Protein AF-A0A0Q5HCM8-F1 (afdb_monomer)

Sequence (109 aa):
MRATPFFLIALFAALQALIAAYWVWGGGTRSFVDVLMAIHGRLPMWSSLAFSLQWHWLYVPGACIVWLLLAWARLADRNRAWRVSLGSLCVVLLMLYAMYPLHLIFAGH

Mean predicted aligned error: 8.04 Å

Radius of gyration: 16.34 Å; Cα contacts (8 Å, |Δi|>4): 78; chains: 1; bounding box: 46×20×45 Å

Structure (mmCIF, N/CA/C/O backbone):
data_AF-A0A0Q5HCM8-F1
#
_entry.id   AF-A0A0Q5HCM8-F1
#
loop_
_atom_site.group_PDB
_atom_site.id
_atom_site.type_symbol
_atom_site.label_atom_id
_atom_site.label_alt_id
_atom_site.label_comp_id
_atom_site.label_asym_id
_atom_site.label_entity_id
_atom_site.label_seq_id
_atom_site.pdbx_PDB_ins_code
_atom_site.Cartn_x
_atom_site.Cartn_y
_atom_site.Cartn_z
_atom_site.occupancy
_atom_site.B_iso_or_equiv
_atom_site.auth_seq_id
_atom_site.auth_comp_id
_atom_site.auth_asym_id
_atom_site.auth_atom_id
_atom_site.pdbx_PDB_model_num
ATOM 1 N N . MET A 1 1 ? -5.096 5.819 26.265 1.00 54.59 1 MET A N 1
ATOM 2 C CA . MET A 1 1 ? -4.206 5.310 25.187 1.00 54.59 1 MET A CA 1
ATOM 3 C C . MET A 1 1 ? -4.912 4.393 24.162 1.00 54.59 1 MET A C 1
ATOM 5 O O . MET A 1 1 ? -4.253 3.580 23.529 1.00 54.59 1 MET A O 1
ATOM 9 N N . ARG A 1 2 ? -6.243 4.491 23.956 1.00 58.56 2 ARG A N 1
ATOM 10 C CA . ARG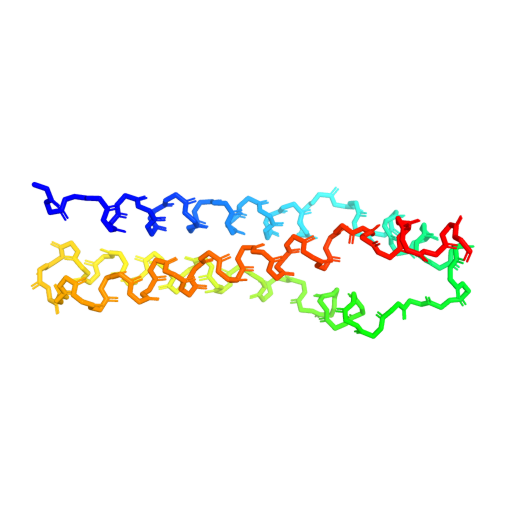 A 1 2 ? -6.984 3.631 22.999 1.00 58.56 2 ARG A CA 1
ATOM 11 C C . ARG A 1 2 ? -6.952 4.134 21.545 1.00 58.56 2 ARG A C 1
ATOM 13 O O . ARG A 1 2 ? -7.243 3.360 20.649 1.00 58.56 2 ARG A O 1
ATOM 20 N N . ALA A 1 3 ? -6.594 5.400 21.319 1.00 64.88 3 ALA A N 1
ATOM 21 C CA . ALA A 1 3 ? -6.669 6.052 20.008 1.00 64.88 3 ALA A CA 1
ATOM 22 C C . ALA A 1 3 ? -5.488 5.734 19.070 1.00 64.88 3 ALA A C 1
ATOM 24 O O . ALA A 1 3 ? -5.629 5.817 17.855 1.00 64.88 3 ALA A O 1
ATOM 25 N N . THR A 1 4 ? -4.339 5.336 19.618 1.00 76.75 4 THR A N 1
ATOM 26 C CA . THR A 1 4 ? -3.090 5.126 18.872 1.00 76.75 4 THR A CA 1
ATOM 27 C C . THR A 1 4 ? -3.194 4.126 17.708 1.00 76.75 4 THR A C 1
ATOM 29 O O . THR A 1 4 ? -2.792 4.489 16.607 1.00 76.75 4 THR A O 1
ATOM 32 N N . PRO A 1 5 ? -3.750 2.904 17.869 1.00 73.81 5 PRO A N 1
ATOM 33 C CA . PRO A 1 5 ? -3.842 1.953 16.756 1.00 73.81 5 PRO A CA 1
ATOM 34 C C . PRO A 1 5 ? -4.745 2.459 15.623 1.00 73.81 5 PRO A C 1
ATOM 36 O O . PRO A 1 5 ? -4.416 2.301 14.452 1.00 73.81 5 PRO A O 1
ATOM 39 N N . PHE A 1 6 ? -5.854 3.121 15.958 1.00 76.31 6 PHE A N 1
ATOM 40 C CA . PHE A 1 6 ? -6.795 3.653 14.971 1.00 76.31 6 PHE A CA 1
ATOM 41 C C . PHE A 1 6 ? -6.213 4.843 14.208 1.00 76.31 6 PHE A C 1
ATOM 43 O O . PHE A 1 6 ? -6.364 4.919 12.992 1.00 76.31 6 PHE A O 1
ATOM 50 N N . PHE A 1 7 ? -5.477 5.717 14.900 1.00 82.88 7 PHE A N 1
ATOM 51 C CA . PHE A 1 7 ? -4.726 6.794 14.260 1.00 82.88 7 PHE A CA 1
ATOM 52 C C . PHE A 1 7 ? -3.707 6.251 13.250 1.00 82.88 7 PHE A C 1
ATOM 54 O O . PHE A 1 7 ? -3.638 6.747 12.130 1.00 82.88 7 PHE A O 1
ATOM 61 N N . LEU A 1 8 ? -2.968 5.190 13.600 1.00 82.75 8 LEU A N 1
ATOM 62 C CA . LEU A 1 8 ? -2.018 4.572 12.672 1.00 82.75 8 LEU A CA 1
ATOM 63 C C . LEU A 1 8 ? -2.701 3.934 11.457 1.00 82.75 8 LEU A C 1
ATOM 65 O O . LEU A 1 8 ? -2.188 4.067 10.353 1.00 82.75 8 LEU A O 1
ATOM 69 N N . ILE A 1 9 ? -3.858 3.280 11.626 1.00 83.44 9 ILE A N 1
ATOM 70 C CA . ILE A 1 9 ? -4.620 2.747 10.479 1.00 83.44 9 ILE A CA 1
ATOM 71 C C . ILE A 1 9 ? -5.023 3.889 9.546 1.00 83.44 9 ILE A C 1
ATOM 73 O O . ILE A 1 9 ? -4.814 3.780 8.343 1.00 83.44 9 ILE A O 1
ATOM 77 N N . ALA A 1 10 ? -5.559 4.987 10.086 1.00 83.69 10 ALA A N 1
ATOM 78 C CA . ALA A 1 10 ? -5.957 6.142 9.284 1.00 83.69 10 ALA A CA 1
ATOM 79 C C . ALA A 1 10 ? -4.761 6.760 8.542 1.00 83.69 10 ALA A C 1
ATOM 81 O O . ALA A 1 10 ? -4.852 7.033 7.347 1.00 83.69 10 ALA A O 1
ATOM 82 N N . LEU A 1 11 ? -3.625 6.915 9.228 1.00 88.81 11 LEU A N 1
ATOM 83 C CA . LEU A 1 11 ? -2.389 7.428 8.641 1.00 88.81 11 LEU A CA 1
ATOM 84 C C . LEU A 1 11 ? -1.886 6.534 7.499 1.00 88.81 11 LEU A C 1
ATOM 86 O O . LEU A 1 11 ? -1.583 7.028 6.415 1.00 88.81 11 LEU A O 1
ATOM 90 N N . PHE A 1 12 ? -1.815 5.219 7.716 1.00 87.44 12 PHE A N 1
ATOM 91 C CA . PHE A 1 12 ? -1.330 4.290 6.696 1.00 87.44 12 PHE A CA 1
ATOM 92 C C . PHE A 1 12 ? -2.314 4.136 5.539 1.00 87.44 12 PHE A C 1
ATOM 94 O O . PHE A 1 12 ? -1.874 4.080 4.397 1.00 87.44 12 PHE A O 1
ATOM 101 N N . ALA A 1 13 ? -3.622 4.156 5.792 1.00 86.00 13 ALA A N 1
ATOM 102 C CA . ALA A 1 13 ? -4.629 4.170 4.735 1.00 86.00 13 ALA A CA 1
ATOM 103 C C . ALA A 1 13 ? -4.518 5.436 3.869 1.00 86.00 13 ALA A C 1
ATOM 105 O O . ALA A 1 13 ? -4.583 5.350 2.645 1.00 86.00 13 ALA A O 1
ATOM 106 N N . ALA A 1 14 ? -4.287 6.603 4.482 1.00 86.81 14 ALA A N 1
ATOM 107 C CA . ALA A 1 14 ? -4.063 7.848 3.751 1.00 86.81 14 ALA A CA 1
ATOM 108 C C . ALA A 1 14 ? -2.785 7.789 2.897 1.00 86.81 14 ALA A C 1
ATOM 110 O O . ALA A 1 14 ? -2.807 8.178 1.731 1.00 86.81 14 ALA A O 1
ATOM 111 N N . LEU A 1 15 ? -1.690 7.244 3.437 1.00 86.81 15 LEU A N 1
ATOM 112 C CA . LEU A 1 15 ? -0.450 7.030 2.683 1.00 86.81 15 LEU A CA 1
ATOM 113 C C . LEU A 1 15 ? -0.645 6.058 1.512 1.00 86.81 15 LEU A C 1
ATOM 115 O O . LEU A 1 15 ? -0.226 6.361 0.398 1.00 86.81 15 LEU A O 1
ATOM 119 N N . GLN A 1 16 ? -1.324 4.928 1.728 1.00 86.94 16 GLN A N 1
ATOM 120 C CA . GLN A 1 16 ? -1.669 3.978 0.664 1.00 86.94 16 GLN A CA 1
ATOM 121 C C . GLN A 1 16 ? -2.515 4.643 -0.426 1.00 86.94 16 GLN A C 1
ATOM 123 O O . GLN A 1 16 ? -2.258 4.432 -1.608 1.00 86.94 16 GLN A O 1
ATOM 128 N N . ALA A 1 17 ? -3.495 5.469 -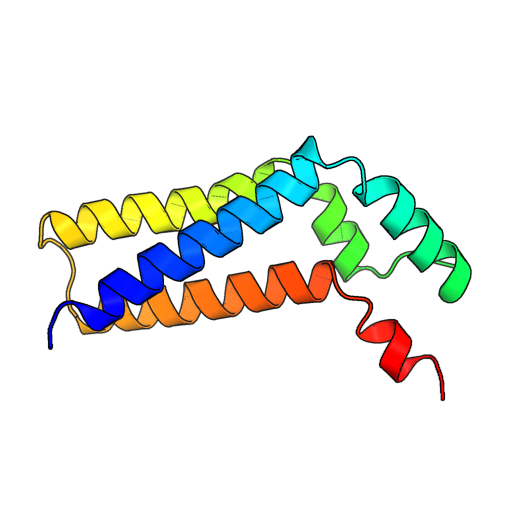0.044 1.00 85.50 17 ALA A N 1
ATOM 129 C CA . ALA A 1 17 ? -4.343 6.198 -0.982 1.00 85.50 17 ALA A CA 1
ATOM 130 C C . ALA A 1 17 ? -3.545 7.210 -1.806 1.00 85.50 17 ALA A C 1
ATOM 132 O O . ALA A 1 17 ? -3.727 7.268 -3.018 1.00 85.50 17 ALA A O 1
ATOM 133 N N . LEU A 1 18 ? -2.632 7.960 -1.182 1.00 85.38 18 LEU A N 1
ATOM 134 C CA . LEU A 1 18 ? -1.749 8.895 -1.884 1.00 85.38 18 LEU A CA 1
ATOM 135 C C . LEU A 1 18 ? -0.835 8.174 -2.878 1.00 85.38 18 LEU A C 1
ATOM 137 O O . LEU A 1 18 ? -0.715 8.603 -4.024 1.00 85.38 18 LEU A O 1
ATOM 141 N N . ILE A 1 19 ? -0.230 7.058 -2.465 1.00 81.81 19 ILE A N 1
ATOM 142 C CA . ILE A 1 19 ? 0.645 6.261 -3.330 1.00 81.81 19 ILE A CA 1
ATOM 143 C C . ILE A 1 19 ? -0.150 5.666 -4.500 1.00 81.81 19 ILE A C 1
ATOM 145 O O . ILE A 1 19 ? 0.259 5.794 -5.653 1.00 81.81 19 ILE A O 1
ATOM 149 N N . ALA A 1 20 ? -1.313 5.071 -4.229 1.00 81.69 20 ALA A N 1
ATOM 150 C CA . ALA A 1 20 ? -2.188 4.528 -5.266 1.00 81.69 20 ALA A CA 1
ATOM 151 C C . ALA A 1 20 ? -2.690 5.620 -6.226 1.00 81.69 20 ALA A C 1
ATOM 153 O O . ALA A 1 20 ? -2.689 5.425 -7.438 1.00 81.69 20 ALA A O 1
ATOM 154 N N . ALA A 1 21 ? -3.073 6.791 -5.716 1.00 81.19 21 ALA A N 1
ATOM 155 C CA . ALA A 1 21 ? -3.500 7.922 -6.535 1.00 81.19 21 ALA A CA 1
ATOM 156 C C . ALA A 1 21 ? -2.372 8.414 -7.453 1.00 81.19 21 ALA A C 1
ATOM 158 O O . ALA A 1 21 ? -2.599 8.646 -8.641 1.00 81.19 21 ALA A O 1
ATOM 159 N N . TYR A 1 22 ? -1.143 8.503 -6.935 1.00 77.94 22 TYR A N 1
ATOM 160 C CA . TYR A 1 22 ? 0.030 8.835 -7.740 1.00 77.94 22 TYR A CA 1
ATOM 161 C C . TYR A 1 22 ? 0.252 7.820 -8.874 1.00 77.94 22 TYR A C 1
ATOM 163 O O . TYR A 1 22 ? 0.543 8.206 -10.002 1.00 77.94 22 TYR A O 1
ATOM 171 N N . TRP A 1 23 ? 0.053 6.530 -8.605 1.00 72.69 23 TRP A N 1
ATOM 172 C CA . TRP A 1 23 ? 0.170 5.461 -9.601 1.00 72.69 23 TRP A CA 1
ATOM 173 C C . TRP A 1 23 ? -0.866 5.524 -10.718 1.00 72.69 23 TRP A C 1
ATOM 175 O O . TRP A 1 23 ? -0.542 5.279 -11.881 1.00 72.69 23 TRP A O 1
ATOM 185 N N . VAL A 1 24 ? -2.115 5.799 -10.349 1.00 76.12 24 VAL A N 1
ATOM 186 C CA . VAL A 1 24 ? -3.258 5.748 -11.266 1.00 76.12 24 VAL A CA 1
ATOM 187 C C . VAL A 1 24 ? -3.360 7.028 -12.090 1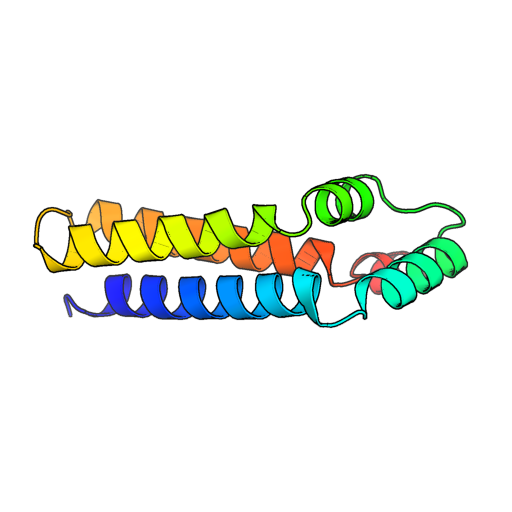.00 76.12 24 VAL A C 1
ATOM 189 O O . VAL A 1 24 ? -3.670 6.966 -13.277 1.00 76.12 24 VAL A O 1
ATOM 192 N N . TRP A 1 25 ? -3.083 8.184 -11.483 1.00 75.75 25 TRP A N 1
ATOM 193 C CA . TRP A 1 25 ? -3.326 9.490 -12.103 1.00 75.75 25 TRP A CA 1
ATOM 194 C C . TRP A 1 25 ? -2.065 10.308 -12.372 1.00 75.75 25 TRP A C 1
ATOM 196 O O . TRP A 1 25 ? -2.104 11.219 -13.193 1.00 75.75 25 TRP A O 1
ATOM 206 N N . GLY A 1 26 ? -0.941 10.005 -11.721 1.00 65.88 26 GLY A N 1
ATOM 207 C CA . GLY A 1 26 ? 0.265 10.832 -11.793 1.00 65.88 26 GLY A CA 1
ATOM 208 C C . GLY A 1 26 ? 1.038 10.741 -13.110 1.00 65.88 26 GLY A C 1
ATOM 209 O O . GLY A 1 26 ? 1.978 11.505 -13.299 1.00 65.88 26 GLY A O 1
ATOM 210 N N . GLY A 1 27 ? 0.708 9.805 -14.009 1.00 60.38 27 GLY A N 1
ATOM 211 C CA . GLY A 1 27 ? 1.391 9.620 -15.301 1.00 60.38 27 GLY A CA 1
ATOM 212 C C . GLY A 1 27 ? 2.865 9.175 -15.215 1.00 60.38 27 GLY A C 1
ATOM 213 O O . GLY A 1 27 ? 3.408 8.674 -16.200 1.00 60.38 27 GLY A O 1
ATOM 214 N N . GLY A 1 28 ? 3.498 9.281 -14.040 1.00 62.28 28 GLY A N 1
ATOM 215 C CA . GLY A 1 28 ? 4.901 8.944 -13.776 1.00 62.28 28 GLY A CA 1
ATOM 216 C C . GLY A 1 28 ? 5.234 7.459 -13.902 1.00 62.28 28 GLY A C 1
ATOM 217 O O . GLY A 1 28 ? 6.404 7.099 -13.961 1.00 62.28 28 GLY A O 1
ATOM 218 N N . THR A 1 29 ? 4.226 6.595 -14.010 1.00 67.06 29 THR A N 1
ATOM 219 C CA . THR A 1 29 ? 4.358 5.146 -14.198 1.00 67.06 29 THR A CA 1
ATOM 220 C C . THR A 1 29 ? 5.131 4.800 -15.471 1.00 67.06 29 THR A C 1
ATOM 222 O O . THR A 1 29 ? 5.974 3.910 -15.448 1.00 67.06 29 THR A O 1
ATOM 225 N N . ARG A 1 30 ? 4.898 5.531 -16.573 1.00 67.75 30 ARG A N 1
ATOM 226 C CA . ARG A 1 30 ? 5.625 5.316 -17.839 1.00 67.75 30 ARG A CA 1
ATOM 227 C C . ARG A 1 30 ? 7.088 5.733 -17.723 1.00 67.75 30 ARG A C 1
ATOM 229 O O . ARG A 1 30 ? 7.965 4.930 -18.008 1.00 67.75 30 ARG A O 1
ATOM 236 N N . SER A 1 31 ? 7.345 6.926 -17.186 1.00 69.38 31 SER A N 1
ATOM 237 C CA . SER A 1 31 ? 8.709 7.410 -16.943 1.00 69.38 31 SER A CA 1
ATOM 238 C C . SER A 1 31 ? 9.495 6.492 -16.001 1.00 69.38 31 SER A C 1
ATOM 240 O O . SER A 1 31 ? 10.684 6.277 -16.201 1.00 69.38 31 SER A O 1
ATOM 242 N N . PHE A 1 32 ? 8.837 5.895 -15.004 1.00 72.94 32 PHE A N 1
ATOM 243 C CA . PHE A 1 32 ? 9.455 4.910 -14.114 1.00 72.94 32 PHE A CA 1
ATOM 244 C C . PHE A 1 32 ? 9.819 3.604 -14.818 1.00 72.94 32 PHE A C 1
ATOM 246 O O . PHE A 1 32 ? 10.893 3.050 -14.588 1.00 72.94 32 PHE A O 1
ATOM 253 N N . VAL A 1 33 ? 8.923 3.110 -15.670 1.00 75.62 33 VAL A N 1
ATOM 254 C CA . VAL A 1 33 ? 9.150 1.908 -16.475 1.00 75.62 33 VAL A CA 1
ATOM 255 C C . VAL A 1 33 ? 10.332 2.110 -17.425 1.00 75.62 33 VAL A C 1
ATOM 257 O O . VAL A 1 33 ? 11.189 1.230 -17.501 1.00 75.62 33 VAL A O 1
ATOM 260 N N . ASP A 1 34 ? 10.429 3.276 -18.066 1.00 76.00 34 ASP A N 1
ATOM 261 C CA . ASP A 1 34 ? 11.536 3.617 -18.967 1.00 76.00 34 ASP A CA 1
ATOM 262 C C . ASP A 1 34 ? 12.878 3.675 -18.222 1.00 76.00 34 ASP A C 1
ATOM 264 O O . ASP A 1 34 ? 13.864 3.102 -18.679 1.00 76.00 34 ASP A O 1
ATOM 268 N N . VAL A 1 35 ? 12.912 4.288 -17.032 1.00 76.25 35 VAL A N 1
ATOM 269 C CA . VAL A 1 35 ? 14.109 4.339 -16.171 1.00 76.25 35 VAL A CA 1
ATOM 270 C C . VAL A 1 35 ? 14.538 2.933 -15.732 1.00 76.25 35 VAL A C 1
ATOM 272 O O . VAL A 1 35 ? 15.714 2.583 -15.830 1.00 76.25 35 VAL A O 1
ATOM 275 N N . LEU A 1 36 ? 13.599 2.092 -15.290 1.00 75.19 36 LEU A N 1
ATOM 276 C CA . LEU A 1 36 ? 13.904 0.718 -14.876 1.00 75.19 36 LEU A CA 1
ATOM 277 C C . LEU A 1 36 ? 14.387 -0.146 -16.048 1.00 75.19 36 LEU A C 1
ATOM 279 O O . LEU A 1 36 ? 15.334 -0.917 -15.887 1.00 75.19 36 LEU A O 1
ATOM 283 N N . MET A 1 37 ? 13.776 -0.006 -17.227 1.00 77.94 37 MET A N 1
ATOM 284 C CA . MET A 1 37 ? 14.239 -0.686 -18.438 1.00 77.94 37 MET A CA 1
ATOM 285 C C . MET A 1 37 ? 15.620 -0.194 -18.879 1.00 77.94 37 MET A C 1
ATOM 287 O O . MET A 1 37 ? 16.445 -1.022 -19.256 1.00 77.94 37 MET A O 1
ATOM 291 N N . ALA A 1 38 ? 15.905 1.107 -18.772 1.00 79.00 38 ALA A N 1
ATOM 292 C CA . ALA A 1 38 ? 17.208 1.672 -19.117 1.00 79.00 38 ALA A CA 1
ATOM 293 C C . ALA A 1 38 ? 18.341 1.127 -18.235 1.00 79.00 38 ALA A C 1
ATOM 295 O O . ALA A 1 38 ? 19.441 0.905 -18.734 1.00 79.00 38 ALA A O 1
ATOM 296 N N . ILE A 1 39 ? 18.088 0.881 -16.943 1.00 76.31 39 ILE A N 1
ATOM 297 C CA . ILE A 1 39 ? 19.147 0.431 -16.024 1.00 76.31 39 ILE A CA 1
ATOM 298 C C . ILE A 1 39 ? 19.286 -1.092 -15.997 1.00 76.31 39 ILE A C 1
ATOM 300 O O . ILE A 1 39 ? 20.394 -1.610 -15.894 1.00 76.31 39 ILE A O 1
ATOM 304 N N . HIS A 1 40 ? 18.183 -1.837 -16.054 1.00 73.00 40 HIS A N 1
ATOM 305 C CA . HIS A 1 40 ? 18.222 -3.296 -15.893 1.00 73.00 40 HIS A CA 1
ATOM 306 C C . HIS A 1 40 ? 18.112 -4.062 -17.215 1.00 73.00 40 HIS A C 1
ATOM 308 O O . HIS A 1 40 ? 18.170 -5.292 -17.209 1.00 73.00 40 HIS A O 1
ATOM 314 N N . GLY A 1 41 ? 17.878 -3.374 -18.338 1.00 77.75 41 GLY A N 1
ATOM 315 C CA . GLY A 1 41 ? 17.574 -3.981 -19.641 1.00 77.75 41 GLY A CA 1
ATOM 316 C C . GLY A 1 41 ? 16.229 -4.722 -19.689 1.00 77.75 41 GLY A C 1
ATOM 317 O O . GLY A 1 41 ? 15.786 -5.150 -20.750 1.00 77.75 41 GLY A O 1
ATOM 318 N N . ARG A 1 42 ? 15.569 -4.886 -18.537 1.00 76.56 42 ARG A N 1
ATOM 319 C CA . ARG A 1 42 ? 14.268 -5.528 -18.356 1.00 76.56 42 ARG A CA 1
ATOM 320 C C . ARG A 1 42 ? 13.590 -4.979 -17.110 1.00 76.56 42 ARG A C 1
ATOM 322 O O . ARG A 1 42 ? 14.247 -4.639 -16.130 1.00 76.56 42 ARG A O 1
ATOM 329 N N . LEU A 1 43 ? 12.265 -4.959 -17.118 1.00 74.88 43 LEU A N 1
ATOM 330 C CA . LEU A 1 43 ? 11.487 -4.550 -15.957 1.00 74.88 43 LEU A CA 1
ATOM 331 C C . LEU A 1 43 ? 11.532 -5.652 -14.878 1.00 74.88 43 LEU A C 1
ATOM 333 O O . LEU A 1 43 ? 11.232 -6.808 -15.194 1.00 74.88 43 LEU A O 1
ATOM 337 N N . PRO A 1 44 ? 11.881 -5.345 -13.613 1.00 76.38 44 PRO A N 1
ATOM 338 C CA . PRO A 1 44 ? 11.782 -6.309 -12.521 1.00 76.38 44 PRO A CA 1
ATOM 339 C C . PRO A 1 44 ? 10.385 -6.920 -12.432 1.00 76.38 44 PRO A C 1
ATOM 341 O O . PRO A 1 44 ? 9.384 -6.211 -12.548 1.00 76.38 44 PRO A O 1
ATOM 344 N N . MET A 1 45 ? 10.314 -8.227 -12.168 1.00 78.44 45 MET A N 1
ATOM 345 C CA . MET A 1 45 ? 9.044 -8.960 -12.092 1.00 78.44 45 MET A CA 1
ATOM 346 C C . MET A 1 45 ? 8.079 -8.338 -11.071 1.00 78.44 45 MET A C 1
ATOM 348 O O . MET A 1 45 ? 6.892 -8.198 -11.351 1.00 78.44 45 MET A O 1
ATOM 352 N N . TRP A 1 46 ? 8.594 -7.901 -9.918 1.00 74.31 46 TRP A N 1
ATOM 353 C CA . TRP A 1 46 ? 7.790 -7.261 -8.875 1.00 74.31 46 TRP A CA 1
ATOM 354 C C . TRP A 1 46 ? 7.238 -5.899 -9.296 1.00 74.31 46 TRP A C 1
ATOM 356 O O . TRP A 1 46 ? 6.053 -5.645 -9.100 1.00 74.31 46 TRP A O 1
ATOM 366 N N . SER A 1 47 ? 8.053 -5.053 -9.929 1.00 73.94 47 SER A N 1
ATOM 367 C CA . SER A 1 47 ? 7.593 -3.770 -10.471 1.00 73.94 47 SER A CA 1
ATOM 368 C C . SER A 1 47 ? 6.576 -3.986 -11.592 1.00 73.94 47 SER A C 1
ATOM 370 O O . SER A 1 47 ? 5.549 -3.320 -11.615 1.00 73.94 47 SER A O 1
ATOM 372 N N . SER A 1 48 ? 6.799 -4.967 -12.473 1.00 78.25 48 SER A N 1
ATOM 373 C CA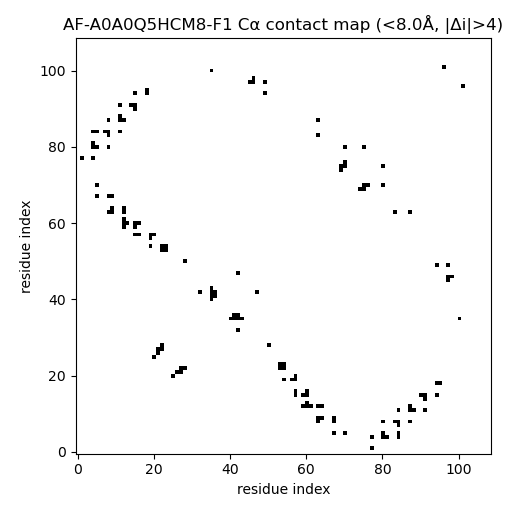 . SER A 1 48 ? 5.855 -5.342 -13.535 1.00 78.25 48 SER A CA 1
ATOM 374 C C . SER A 1 48 ? 4.492 -5.761 -12.979 1.00 78.25 48 SER A C 1
ATOM 376 O O . SER A 1 48 ? 3.463 -5.260 -13.435 1.00 78.25 48 SER A O 1
ATOM 378 N N . LEU A 1 49 ? 4.483 -6.630 -11.965 1.00 78.56 49 LEU A N 1
ATOM 379 C CA . LEU A 1 49 ? 3.259 -7.084 -11.307 1.00 78.56 49 LEU A CA 1
ATOM 380 C C . LEU A 1 49 ? 2.568 -5.943 -10.565 1.00 78.56 49 LEU A C 1
ATOM 382 O O . LEU A 1 49 ? 1.349 -5.824 -10.595 1.00 78.56 49 LEU A O 1
ATOM 386 N N . ALA A 1 50 ? 3.337 -5.063 -9.932 1.00 76.12 50 ALA A N 1
ATOM 387 C CA . ALA A 1 50 ? 2.768 -3.881 -9.325 1.00 76.12 50 ALA A CA 1
ATOM 388 C C . ALA A 1 50 ? 2.105 -3.001 -10.399 1.00 76.12 50 ALA A C 1
ATOM 390 O O . ALA A 1 50 ? 0.936 -2.649 -10.237 1.00 76.12 50 ALA A O 1
ATOM 391 N N . PHE A 1 51 ? 2.788 -2.697 -11.514 1.00 75.19 51 PHE A N 1
ATOM 392 C CA . PHE A 1 51 ? 2.277 -1.878 -12.632 1.00 75.19 51 PHE A CA 1
ATOM 393 C C . PHE A 1 51 ? 1.051 -2.469 -13.322 1.00 75.19 51 PHE A C 1
ATOM 395 O O . PHE A 1 51 ? 0.193 -1.702 -13.763 1.00 75.19 51 PHE A O 1
ATOM 402 N N . SER A 1 52 ? 0.909 -3.794 -13.368 1.00 80.44 52 SER A N 1
ATOM 403 C CA . SER A 1 52 ? -0.283 -4.431 -13.937 1.00 80.44 52 SER A CA 1
ATOM 404 C C . SER A 1 52 ? -1.538 -4.234 -13.080 1.00 80.44 52 SER A C 1
ATOM 406 O O . SER A 1 52 ? -2.643 -4.227 -13.620 1.00 80.44 52 SER A O 1
ATOM 408 N N . LEU A 1 53 ? -1.392 -4.002 -11.771 1.00 78.69 53 LEU A N 1
ATOM 409 C CA . LEU A 1 53 ? -2.526 -3.783 -10.870 1.00 78.69 53 LEU A CA 1
ATOM 410 C C . LEU A 1 53 ? -3.213 -2.427 -11.101 1.00 78.69 53 LEU A C 1
ATOM 412 O O . LEU A 1 53 ? -4.424 -2.329 -10.920 1.00 78.69 53 LEU A O 1
ATOM 416 N N . GLN A 1 54 ? -2.501 -1.387 -11.545 1.00 78.62 54 GLN A N 1
ATOM 417 C CA . GLN A 1 54 ? -3.067 -0.056 -11.831 1.00 78.62 54 GLN A CA 1
ATOM 418 C C . GLN A 1 54 ? -4.075 0.434 -10.763 1.00 78.62 54 GLN A C 1
ATOM 420 O O . GLN A 1 54 ? -3.721 0.606 -9.599 1.00 78.62 54 GLN A O 1
ATOM 425 N N . TRP A 1 55 ? -5.341 0.634 -11.143 1.00 80.06 55 TRP A N 1
ATOM 426 C CA . TRP A 1 55 ? -6.438 1.097 -10.289 1.00 80.06 55 TRP A CA 1
ATOM 427 C C . TRP A 1 55 ? -6.773 0.150 -9.130 1.00 80.06 55 TRP A C 1
ATOM 429 O O . TRP A 1 55 ? -7.309 0.600 -8.119 1.00 80.06 55 TRP A O 1
ATOM 439 N N . HIS A 1 56 ? -6.388 -1.127 -9.208 1.00 82.62 56 HIS A N 1
ATOM 440 C CA . HIS A 1 56 ? -6.601 -2.105 -8.137 1.00 82.62 56 HIS A CA 1
ATOM 441 C C . HIS A 1 56 ? -5.820 -1.755 -6.863 1.00 82.62 56 HIS A C 1
ATOM 443 O O . HIS A 1 56 ? -6.211 -2.174 -5.773 1.00 82.62 56 HIS A O 1
ATOM 449 N N . TRP A 1 57 ? -4.769 -0.931 -6.956 1.00 80.88 57 TRP A N 1
ATOM 450 C CA . TRP A 1 57 ? -4.070 -0.410 -5.779 1.00 80.88 57 TRP A CA 1
ATOM 451 C C . TRP A 1 57 ? -4.964 0.429 -4.863 1.00 80.88 57 TRP A C 1
ATOM 453 O O . TRP A 1 57 ? -4.668 0.529 -3.676 1.00 80.88 57 TRP A O 1
ATOM 463 N N . LEU A 1 58 ? -6.077 0.976 -5.369 1.00 83.00 58 LEU A N 1
ATOM 464 C CA . LEU A 1 58 ? -7.054 1.728 -4.575 1.00 83.00 58 LEU A CA 1
ATOM 465 C C . LEU A 1 58 ? -7.920 0.830 -3.677 1.00 83.00 58 LEU A C 1
ATOM 467 O O . LEU A 1 58 ? -8.481 1.311 -2.691 1.00 83.00 58 LEU A O 1
ATOM 471 N N . TYR A 1 59 ? -8.000 -0.476 -3.952 1.00 83.50 59 TYR A N 1
ATOM 472 C CA . TYR A 1 59 ? -8.752 -1.399 -3.098 1.00 83.50 59 TYR A CA 1
ATOM 473 C C . TYR A 1 59 ? -8.123 -1.569 -1.721 1.00 83.50 59 TYR A C 1
ATOM 475 O O . TYR A 1 59 ? -8.834 -1.775 -0.739 1.00 83.50 59 TYR A O 1
ATOM 483 N N . VAL A 1 60 ? -6.802 -1.448 -1.629 1.00 82.12 60 VAL A N 1
ATOM 484 C CA . VAL A 1 60 ? -6.076 -1.644 -0.375 1.00 82.12 60 VAL A CA 1
ATOM 485 C C . VAL A 1 60 ? -6.338 -0.529 0.653 1.00 82.12 60 VAL A C 1
ATOM 487 O O . VAL A 1 60 ? -6.766 -0.857 1.765 1.00 82.12 60 VAL A O 1
ATOM 490 N N . PRO A 1 61 ? -6.202 0.771 0.314 1.00 83.19 61 PRO A N 1
ATOM 491 C CA . PRO A 1 61 ? -6.638 1.842 1.206 1.00 83.19 61 PRO A CA 1
ATOM 492 C C . PRO A 1 61 ? -8.149 1.790 1.464 1.00 83.19 61 PRO A C 1
ATOM 494 O O . PRO A 1 61 ? -8.577 2.039 2.590 1.00 83.19 61 PRO A O 1
ATOM 497 N N . GLY A 1 62 ? -8.958 1.393 0.473 1.00 81.75 62 GLY A N 1
ATOM 498 C CA . GLY A 1 62 ? -10.401 1.196 0.643 1.00 81.75 62 GLY A CA 1
ATOM 499 C C . GLY A 1 62 ? -10.740 0.169 1.730 1.00 81.75 62 GLY A C 1
ATOM 500 O O . GLY A 1 62 ? -11.536 0.452 2.626 1.00 81.75 62 GLY A O 1
ATOM 501 N N . ALA A 1 63 ? -10.081 -0.992 1.719 1.00 84.00 63 ALA A N 1
ATOM 502 C CA . ALA A 1 63 ? -10.248 -2.022 2.743 1.00 84.00 63 ALA A CA 1
ATOM 503 C C . ALA A 1 63 ? -9.822 -1.532 4.140 1.00 84.00 63 ALA A C 1
ATOM 505 O O . ALA A 1 63 ? -10.500 -1.815 5.132 1.00 84.00 63 ALA A O 1
ATOM 506 N N . CYS A 1 64 ? -8.745 -0.744 4.226 1.00 83.25 64 CYS A N 1
ATOM 507 C CA . CYS A 1 64 ? -8.290 -0.156 5.488 1.00 83.25 64 CYS A CA 1
ATOM 508 C C . CYS A 1 64 ? -9.296 0.863 6.049 1.00 83.25 64 CYS A C 1
ATOM 510 O O . CYS A 1 64 ? -9.533 0.884 7.258 1.00 83.25 64 CYS A O 1
ATOM 512 N N . ILE A 1 65 ? -9.934 1.662 5.188 1.00 82.56 65 ILE A N 1
ATOM 513 C CA . ILE A 1 65 ? -10.990 2.610 5.578 1.00 82.56 65 ILE A CA 1
ATOM 514 C C . ILE A 1 65 ? -12.233 1.867 6.077 1.00 82.56 65 ILE A C 1
ATOM 516 O O . ILE A 1 65 ? -12.752 2.205 7.140 1.00 82.56 65 ILE A O 1
ATOM 520 N N . VAL A 1 66 ? -12.687 0.822 5.374 1.00 84.81 66 VAL A N 1
ATOM 521 C CA . VAL A 1 66 ? -13.817 -0.012 5.829 1.00 84.81 66 VAL A CA 1
ATOM 522 C C . VAL A 1 66 ? -13.528 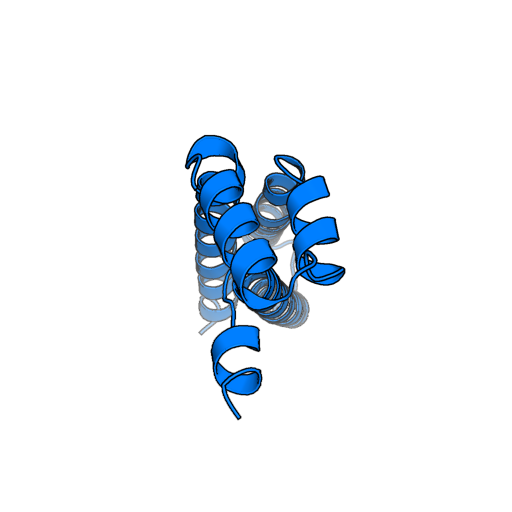-0.596 7.212 1.00 84.81 66 VAL A C 1
ATOM 524 O O . VAL A 1 66 ? -14.377 -0.546 8.103 1.00 84.81 66 VAL A O 1
ATOM 527 N N . TRP A 1 67 ? -12.306 -1.081 7.435 1.00 80.88 67 TRP A N 1
ATOM 528 C CA . TRP A 1 67 ? -11.908 -1.586 8.745 1.00 80.88 67 TRP A CA 1
ATOM 529 C C . TRP A 1 67 ? -11.873 -0.494 9.821 1.00 80.88 67 TRP A C 1
ATOM 531 O O . TRP A 1 67 ? -12.285 -0.738 10.956 1.00 80.88 67 TRP A O 1
ATOM 541 N N . LEU A 1 68 ? -11.424 0.718 9.479 1.00 79.75 68 LEU A N 1
ATOM 542 C CA . LEU A 1 68 ? -11.453 1.877 10.373 1.00 79.75 68 LEU A CA 1
ATOM 543 C C . LEU A 1 68 ? -12.889 2.216 10.806 1.00 79.75 68 LEU A C 1
ATOM 545 O O . LEU A 1 68 ? -13.124 2.481 11.985 1.00 79.75 68 LEU A O 1
ATOM 549 N N . LEU A 1 69 ? -13.854 2.153 9.884 1.00 80.75 69 LEU A N 1
ATOM 550 C CA . LEU A 1 69 ? -15.274 2.385 10.173 1.00 80.75 69 LEU A CA 1
ATOM 551 C C . LEU A 1 69 ? -15.850 1.307 11.104 1.00 80.75 69 LEU A C 1
ATOM 553 O O . LEU A 1 69 ? -16.528 1.634 12.080 1.00 80.75 69 LEU A O 1
ATOM 557 N N . LEU A 1 70 ? -15.524 0.032 10.868 1.00 80.50 70 LEU A N 1
ATOM 558 C CA . LEU A 1 70 ? -15.917 -1.077 11.752 1.00 80.50 70 LEU A CA 1
ATOM 559 C C . LEU A 1 70 ? -15.314 -0.930 13.156 1.00 80.50 70 LEU A C 1
ATOM 561 O O . LEU A 1 70 ? -15.970 -1.177 14.170 1.00 80.50 70 LEU A O 1
ATOM 565 N N . ALA A 1 71 ? -14.063 -0.486 13.223 1.00 73.69 71 ALA A N 1
ATOM 566 C CA . ALA A 1 71 ? -13.387 -0.174 14.468 1.00 73.69 71 ALA A CA 1
ATOM 567 C C . ALA A 1 71 ? -14.024 1.001 15.220 1.00 73.69 71 ALA A C 1
ATOM 569 O O . ALA A 1 71 ? -14.191 0.930 16.440 1.00 73.69 71 ALA A O 1
ATOM 570 N N . TRP A 1 72 ? -14.412 2.057 14.505 1.00 71.56 72 TRP A N 1
ATOM 571 C CA . TRP A 1 72 ? -15.099 3.219 15.068 1.00 71.56 72 TRP A CA 1
ATOM 572 C C . TRP A 1 72 ? -16.471 2.858 15.645 1.00 71.56 72 TRP A C 1
ATOM 574 O O . TRP A 1 72 ? -16.813 3.300 16.742 1.00 71.56 72 TRP A O 1
ATOM 584 N N . ALA A 1 73 ? -17.203 1.960 14.979 1.00 79.75 73 ALA A N 1
ATOM 585 C CA . ALA A 1 73 ? -18.445 1.366 15.481 1.00 79.75 73 ALA A CA 1
ATOM 586 C C . ALA A 1 73 ? -18.248 0.476 16.731 1.00 79.75 73 ALA A C 1
ATOM 588 O O . ALA A 1 73 ? -19.196 -0.143 17.207 1.00 79.75 73 ALA A O 1
ATOM 589 N N . ARG A 1 74 ? -17.023 0.414 17.282 1.00 69.00 74 ARG A N 1
ATOM 590 C CA . ARG A 1 74 ? -16.613 -0.393 18.444 1.00 69.00 74 ARG A CA 1
ATOM 591 C C . ARG A 1 74 ? -16.815 -1.898 18.258 1.00 69.00 74 ARG A C 1
ATOM 593 O O . ARG A 1 74 ? -16.815 -2.638 19.235 1.00 69.00 74 ARG A O 1
ATOM 600 N N . LEU A 1 75 ? -16.909 -2.359 17.011 1.00 64.88 75 LEU A N 1
ATOM 601 C CA . L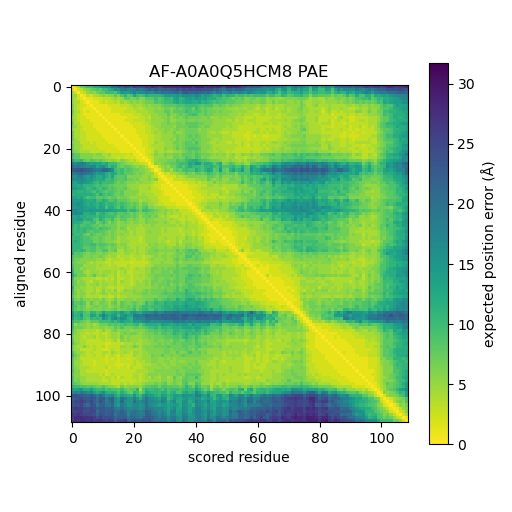EU A 1 75 ? -16.988 -3.781 16.668 1.00 64.88 75 LEU A CA 1
ATOM 602 C C . LEU A 1 75 ? -15.601 -4.452 16.630 1.00 64.88 75 LEU A C 1
ATOM 604 O O . LEU A 1 75 ? -15.506 -5.664 16.444 1.00 64.88 75 LEU A O 1
ATOM 608 N N . ALA A 1 76 ? -14.515 -3.685 16.801 1.00 62.28 76 ALA A N 1
ATOM 609 C CA . ALA A 1 76 ? -13.147 -4.187 16.712 1.00 62.28 76 ALA A CA 1
ATOM 610 C C . ALA A 1 76 ? -12.407 -4.191 18.058 1.00 62.28 76 ALA A C 1
ATOM 612 O O . ALA A 1 76 ? -12.374 -3.204 18.791 1.00 62.28 76 ALA A O 1
ATOM 613 N N . ASP A 1 77 ? -11.728 -5.307 18.324 1.00 76.12 77 ASP A N 1
ATOM 614 C CA . ASP A 1 77 ? -10.813 -5.487 19.451 1.00 76.12 77 ASP A CA 1
ATOM 615 C C . ASP A 1 77 ? -9.475 -4.747 19.212 1.00 76.12 77 ASP A C 1
ATOM 617 O O . ASP A 1 77 ? -8.961 -4.694 18.089 1.00 76.12 77 ASP A O 1
ATOM 621 N N . ARG A 1 78 ? -8.863 -4.222 20.281 1.00 72.69 78 ARG A N 1
ATOM 622 C CA . ARG A 1 78 ? -7.556 -3.543 20.284 1.00 72.69 78 ARG A CA 1
ATOM 623 C C . ARG A 1 78 ? -6.453 -4.402 19.661 1.00 72.69 78 ARG A C 1
ATOM 625 O O . ARG A 1 78 ? -5.635 -3.878 18.906 1.00 72.69 78 ARG A O 1
ATOM 632 N N . ASN A 1 79 ? -6.445 -5.708 19.933 1.00 78.88 79 ASN A N 1
ATOM 633 C CA . ASN A 1 79 ? -5.452 -6.623 19.357 1.00 78.88 79 ASN A CA 1
ATOM 634 C C . ASN A 1 79 ? -5.611 -6.766 17.836 1.00 78.88 79 ASN A C 1
ATOM 636 O O . ASN A 1 79 ? -4.621 -6.871 17.112 1.00 78.88 79 ASN A O 1
ATOM 640 N N . ARG A 1 80 ? -6.851 -6.722 17.332 1.00 80.38 80 ARG A N 1
ATOM 641 C CA . ARG A 1 80 ? -7.128 -6.746 15.888 1.00 80.38 80 ARG A CA 1
ATOM 642 C C . ARG A 1 80 ? -6.737 -5.429 15.230 1.00 80.38 80 ARG A C 1
ATOM 644 O O . ARG A 1 80 ? -6.133 -5.457 14.165 1.00 80.38 80 ARG A O 1
ATOM 651 N N . ALA A 1 81 ? -7.009 -4.298 15.883 1.00 77.50 81 ALA A N 1
ATOM 652 C CA . ALA A 1 81 ? -6.608 -2.986 15.385 1.00 77.50 81 ALA A CA 1
ATOM 653 C C . ALA A 1 81 ? -5.088 -2.907 15.182 1.00 77.50 81 ALA A C 1
ATOM 655 O O . ALA A 1 81 ? -4.640 -2.471 14.130 1.00 77.50 81 ALA A O 1
ATOM 656 N N . TRP A 1 82 ? -4.293 -3.425 16.123 1.00 80.12 82 TRP A N 1
ATOM 657 C CA . TRP A 1 82 ? -2.834 -3.414 15.992 1.00 80.12 82 TRP A CA 1
ATOM 658 C C . TRP A 1 82 ? -2.312 -4.279 14.845 1.00 80.12 82 TRP A C 1
ATOM 660 O O . TRP A 1 82 ? -1.435 -3.850 14.098 1.00 80.12 82 TRP A O 1
ATOM 670 N N . ARG A 1 83 ? -2.895 -5.467 14.646 1.00 84.06 83 ARG A N 1
ATOM 671 C CA . ARG A 1 83 ? -2.574 -6.330 13.497 1.00 84.06 83 ARG A CA 1
ATOM 672 C C . ARG A 1 83 ? -2.891 -5.647 12.170 1.00 84.06 83 ARG A C 1
ATOM 674 O O . ARG A 1 83 ? -2.106 -5.753 11.236 1.00 84.06 83 ARG A O 1
ATOM 681 N N . VAL A 1 84 ? -4.006 -4.921 12.102 1.00 83.31 84 VAL A N 1
ATOM 682 C CA . VAL A 1 84 ? -4.399 -4.178 10.899 1.00 83.31 84 VAL A CA 1
ATOM 683 C C . VAL A 1 84 ? -3.486 -2.977 10.669 1.00 83.31 84 VAL A C 1
ATOM 685 O O . VAL A 1 84 ? -3.078 -2.762 9.532 1.00 83.31 84 VAL A O 1
ATOM 688 N N . SER A 1 85 ? -3.087 -2.241 11.714 1.00 81.88 85 SER A N 1
ATOM 689 C CA . SER A 1 85 ? -2.075 -1.179 11.598 1.00 81.88 85 SER A CA 1
ATOM 690 C C . SER A 1 85 ? -0.757 -1.729 11.048 1.00 81.88 85 SER A C 1
ATOM 692 O O . SER A 1 85 ? -0.198 -1.156 10.117 1.00 81.88 85 SER A O 1
ATOM 694 N N . LEU A 1 86 ? -0.280 -2.853 11.595 1.00 86.06 86 LEU A N 1
ATOM 695 C CA . LEU A 1 86 ? 0.971 -3.485 11.177 1.00 86.06 86 LEU A CA 1
ATOM 696 C C . LEU A 1 86 ? 0.885 -3.985 9.728 1.00 86.06 86 LEU A C 1
ATOM 698 O O . LEU A 1 86 ? 1.773 -3.712 8.929 1.00 86.06 86 LEU A O 1
ATOM 702 N N . GLY A 1 87 ? -0.215 -4.652 9.370 1.00 84.94 87 GLY A N 1
ATOM 703 C CA . GLY A 1 87 ? -0.470 -5.086 7.997 1.00 84.94 87 GLY A CA 1
ATOM 704 C C . GLY A 1 87 ? -0.546 -3.910 7.024 1.00 84.94 87 GLY A C 1
ATOM 705 O O . GLY A 1 87 ? 0.053 -3.960 5.954 1.00 84.94 87 GLY A O 1
ATOM 706 N N . SER A 1 88 ? -1.198 -2.814 7.422 1.00 84.31 88 SER A N 1
ATOM 707 C CA . SER A 1 88 ? -1.280 -1.594 6.611 1.00 84.31 88 SER A CA 1
ATOM 708 C C . SER A 1 88 ? 0.099 -0.976 6.385 1.00 84.31 88 SER A C 1
ATOM 710 O O . SER A 1 88 ? 0.409 -0.583 5.262 1.00 84.31 88 SER A O 1
ATOM 712 N N . LEU A 1 89 ? 0.953 -0.949 7.413 1.00 84.94 89 LEU A N 1
ATOM 713 C CA . LEU A 1 89 ? 2.348 -0.527 7.289 1.00 84.94 89 LEU A CA 1
ATOM 714 C C . LEU A 1 89 ? 3.129 -1.429 6.323 1.00 84.94 89 LEU A C 1
ATOM 716 O O . LEU A 1 89 ? 3.815 -0.917 5.444 1.00 84.94 89 LEU A O 1
ATOM 720 N N . CYS A 1 90 ? 3.007 -2.755 6.438 1.00 87.12 90 CYS A N 1
ATOM 721 C CA . CYS A 1 90 ? 3.666 -3.691 5.521 1.00 87.12 90 CYS A CA 1
ATOM 722 C C . CYS A 1 90 ? 3.246 -3.455 4.066 1.00 87.12 90 CYS A C 1
ATOM 724 O O . CYS A 1 90 ? 4.092 -3.460 3.178 1.00 87.12 90 CYS A O 1
ATOM 726 N N . VAL A 1 91 ? 1.961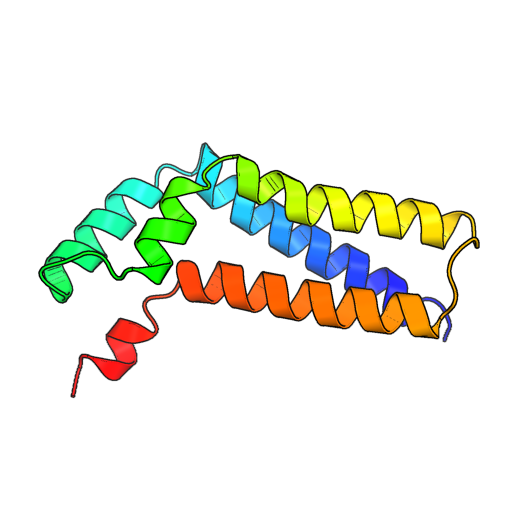 -3.193 3.822 1.00 85.44 91 VAL A N 1
ATOM 727 C CA . VAL A 1 91 ? 1.465 -2.838 2.489 1.00 85.44 91 VAL A CA 1
ATOM 728 C C . VAL A 1 91 ? 2.046 -1.505 2.018 1.00 85.44 91 VAL A C 1
ATOM 730 O O . VAL A 1 91 ? 2.480 -1.432 0.875 1.00 85.44 91 VAL A O 1
ATOM 733 N N . VAL A 1 92 ? 2.089 -0.464 2.863 1.00 84.56 92 VAL A N 1
ATOM 734 C CA . VAL A 1 92 ? 2.722 0.821 2.498 1.00 84.56 92 VAL A CA 1
ATOM 735 C C . VAL A 1 92 ? 4.164 0.584 2.061 1.00 84.56 92 VAL A C 1
ATOM 737 O O . VAL A 1 92 ? 4.568 1.061 1.005 1.00 84.56 92 VAL A O 1
ATOM 740 N N . LEU A 1 93 ? 4.925 -0.189 2.838 1.00 83.44 93 LEU A N 1
ATOM 741 C CA . LEU A 1 93 ? 6.307 -0.529 2.511 1.00 83.44 93 LEU A CA 1
ATOM 742 C C . LEU A 1 93 ? 6.410 -1.327 1.210 1.00 83.44 93 LEU A C 1
ATOM 744 O O . LEU A 1 93 ? 7.324 -1.081 0.435 1.00 83.44 93 LEU A O 1
ATOM 748 N N . LEU A 1 94 ? 5.473 -2.234 0.937 1.00 81.69 94 LEU A N 1
ATOM 749 C CA . LEU A 1 94 ? 5.430 -3.002 -0.307 1.00 81.69 94 LEU A CA 1
ATOM 750 C C . LEU A 1 94 ? 5.119 -2.110 -1.522 1.00 81.69 94 LEU A C 1
ATOM 752 O O . LEU A 1 94 ? 5.782 -2.222 -2.551 1.00 81.69 94 LEU A O 1
ATOM 756 N N . MET A 1 95 ? 4.156 -1.193 -1.394 1.00 78.94 95 MET A N 1
ATOM 757 C CA . MET A 1 95 ? 3.825 -0.205 -2.427 1.00 78.94 95 MET A CA 1
ATOM 758 C C . MET A 1 95 ? 5.011 0.726 -2.691 1.00 78.94 95 MET A C 1
ATOM 760 O O . MET A 1 95 ? 5.355 0.980 -3.843 1.00 78.94 95 MET A O 1
ATOM 764 N N . LEU A 1 96 ? 5.683 1.183 -1.631 1.00 78.25 96 LEU A N 1
ATOM 765 C CA . LEU A 1 96 ? 6.902 1.978 -1.740 1.00 78.25 96 LEU A CA 1
ATOM 766 C C . LEU A 1 96 ? 8.053 1.179 -2.344 1.00 78.25 96 LEU A C 1
ATOM 768 O O . LEU A 1 96 ? 8.768 1.721 -3.169 1.00 78.25 96 LEU A O 1
ATOM 772 N N . TYR A 1 97 ? 8.229 -0.092 -1.990 1.00 75.69 97 TYR A N 1
ATOM 773 C CA . TYR A 1 97 ? 9.258 -0.950 -2.577 1.00 75.69 97 TYR A CA 1
ATOM 774 C C .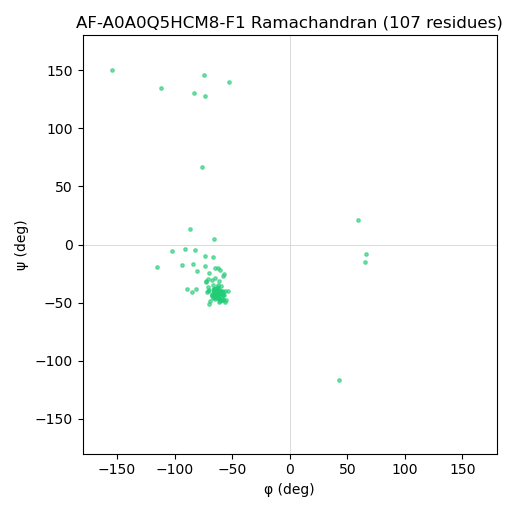 TYR A 1 97 ? 9.036 -1.153 -4.078 1.00 75.69 97 TYR A C 1
ATOM 776 O O . TYR A 1 97 ? 9.988 -1.124 -4.848 1.00 75.69 97 TYR A O 1
ATOM 784 N N . ALA A 1 98 ? 7.782 -1.288 -4.513 1.00 71.62 98 ALA A N 1
ATOM 785 C CA . ALA A 1 98 ? 7.453 -1.340 -5.933 1.00 71.62 98 ALA A CA 1
ATOM 786 C C . ALA A 1 98 ? 7.760 -0.021 -6.670 1.00 71.62 98 ALA A C 1
ATOM 788 O O . ALA A 1 98 ? 8.035 -0.050 -7.869 1.00 71.62 98 ALA A O 1
ATOM 789 N N . MET A 1 99 ? 7.709 1.119 -5.967 1.00 65.44 99 MET A N 1
ATOM 790 C CA . MET A 1 99 ? 8.038 2.444 -6.509 1.00 65.44 99 MET A CA 1
ATOM 791 C C . MET A 1 99 ? 9.515 2.775 -6.462 1.00 65.44 99 MET A C 1
ATOM 793 O O . MET A 1 99 ? 10.025 3.425 -7.365 1.00 65.44 99 MET A O 1
ATOM 797 N N . TYR A 1 100 ? 10.191 2.426 -5.378 1.00 64.94 100 TYR A N 1
ATOM 798 C CA . TYR A 1 100 ? 11.557 2.840 -5.188 1.00 64.94 100 TYR A CA 1
ATOM 799 C C . TYR A 1 100 ? 12.450 1.875 -5.939 1.00 64.94 100 TYR A C 1
ATOM 801 O O . TYR A 1 100 ? 12.389 0.663 -5.722 1.00 64.94 100 TYR A O 1
ATOM 809 N N . PRO A 1 101 ? 13.371 2.390 -6.750 1.00 55.41 101 PRO A N 1
ATOM 810 C CA . PRO A 1 101 ? 14.439 1.577 -7.255 1.00 55.41 101 PRO A CA 1
ATOM 811 C C . PRO A 1 101 ? 15.450 1.396 -6.114 1.00 55.41 101 PRO A C 1
ATOM 813 O O . PRO A 1 101 ? 16.574 1.873 -6.170 1.00 55.41 101 PRO A O 1
ATOM 816 N N . LEU A 1 102 ? 15.076 0.697 -5.042 1.00 51.53 102 LEU A N 1
ATOM 817 C CA . LEU A 1 102 ? 16.056 0.156 -4.097 1.00 51.53 102 LEU A CA 1
ATOM 818 C C . LEU A 1 102 ? 17.037 -0.764 -4.839 1.00 51.53 102 LEU A C 1
ATOM 820 O O . LEU A 1 102 ? 18.202 -0.854 -4.471 1.00 51.53 102 LEU A O 1
ATOM 824 N N . HIS A 1 103 ? 16.605 -1.333 -5.968 1.00 50.97 103 HIS A N 1
ATOM 825 C CA . HIS A 1 103 ? 17.470 -1.982 -6.945 1.00 50.97 103 HIS A CA 1
ATOM 826 C C . HIS A 1 103 ? 18.562 -1.066 -7.520 1.00 50.97 103 HIS A C 1
ATOM 828 O O . HIS A 1 103 ? 19.605 -1.585 -7.877 1.00 50.97 103 HIS A O 1
ATOM 834 N N . LEU A 1 104 ? 18.393 0.263 -7.583 1.00 50.22 104 LEU A N 1
ATOM 835 C CA . LEU A 1 104 ? 19.464 1.167 -8.034 1.00 50.22 104 LEU A CA 1
ATOM 836 C C . LEU A 1 104 ? 20.584 1.321 -7.013 1.00 50.22 104 LEU A C 1
ATOM 838 O O . LEU A 1 104 ? 21.734 1.482 -7.403 1.00 50.22 104 LEU A O 1
ATOM 842 N N . ILE A 1 105 ? 20.264 1.236 -5.722 1.00 50.16 105 ILE A N 1
ATOM 843 C CA . ILE A 1 105 ? 21.275 1.286 -4.660 1.00 50.16 105 ILE A CA 1
ATOM 844 C C . ILE A 1 105 ? 22.079 -0.026 -4.636 1.00 50.16 105 ILE A C 1
ATOM 846 O O . ILE A 1 105 ? 23.271 -0.003 -4.357 1.00 50.16 105 ILE A O 1
ATOM 850 N N . PHE A 1 106 ? 21.458 -1.159 -4.989 1.00 48.38 106 PHE A N 1
ATOM 851 C CA . PHE A 1 106 ? 22.126 -2.468 -5.032 1.00 48.38 106 PHE A CA 1
ATOM 852 C C . PHE A 1 106 ? 22.700 -2.870 -6.403 1.00 48.38 106 PHE A C 1
ATOM 854 O O . PHE A 1 106 ? 23.537 -3.761 -6.446 1.00 48.38 106 PHE A O 1
ATOM 861 N N . ALA A 1 107 ? 22.281 -2.247 -7.509 1.00 48.31 107 ALA A N 1
ATOM 862 C CA . ALA A 1 107 ? 22.817 -2.501 -8.855 1.00 48.31 107 ALA A CA 1
ATOM 863 C C . ALA A 1 107 ? 23.998 -1.584 -9.225 1.00 48.31 107 A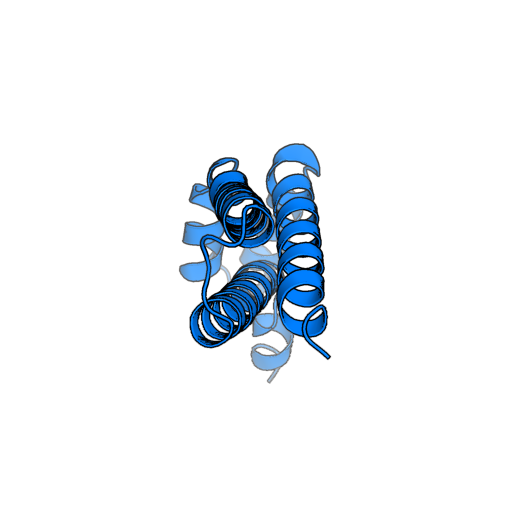LA A C 1
ATOM 865 O O . ALA A 1 107 ? 24.566 -1.729 -10.302 1.00 48.31 107 ALA A O 1
ATOM 866 N N . GLY A 1 108 ? 24.348 -0.630 -8.355 1.00 48.25 108 GLY A N 1
ATOM 867 C CA . GLY A 1 108 ? 25.509 0.252 -8.503 1.00 48.25 108 GLY A CA 1
ATOM 868 C C . GLY A 1 108 ? 26.825 -0.312 -7.949 1.00 48.25 108 GLY A C 1
ATOM 869 O O . GLY A 1 108 ? 27.766 0.463 -7.780 1.00 48.25 108 GLY A O 1
ATOM 870 N N . HIS A 1 109 ? 26.892 -1.613 -7.644 1.00 44.28 109 HIS A N 1
ATOM 871 C CA . HIS A 1 109 ? 28.105 -2.313 -7.209 1.00 44.28 109 HIS A CA 1
ATOM 872 C C . HIS A 1 109 ? 28.450 -3.461 -8.153 1.00 44.28 109 HIS A C 1
ATOM 874 O O . HIS A 1 109 ? 27.538 -4.263 -8.455 1.00 44.28 109 HIS A O 1
#

Nearest PDB structures (foldseek):
  7u8o-assembly1_g  TM=5.167E-01  e=3.009E+00  Sus scrofa
  9bra-assembly1_l  TM=3.639E-01  e=9.757E-01  Mus musculus

Solvent-accessible surface area (backbone atoms only — not comparable to full-atom values): 5957 Å² total; per-residue (Å²): 134,82,60,59,41,58,52,46,35,54,52,33,24,50,50,31,40,52,54,26,46,43,58,59,69,57,66,52,56,58,62,48,50,52,52,43,29,70,75,63,78,46,69,53,69,64,40,51,56,51,62,71,45,45,69,59,43,47,53,58,22,48,53,45,48,54,51,50,52,43,39,69,72,63,76,50,54,71,72,56,40,43,53,50,26,52,52,40,46,54,48,42,52,50,57,46,54,51,67,44,64,61,61,57,73,64,66,73,111

pLDDT: mean 75.47, std 10.24, range [44.28, 88.81]

Foldseek 3Di:
DLCVLLVLLLVLLVLLQVLLCCQQPVPCLVVQLVVCCVQVVHHPPLLVVLNVCRNVSNVLSVVSVVVSVCVVVVVDDSVVSNVSSVVSVVVSVSSVPSRDCPVVVVSVD

Secondary structure (DSSP, 8-state):
--SHHHHHHHHHHHHHHHHHHHHHHSSHHHHHHHHHHHHHSS--HHHHHHHHHGGGGGHHHHHHHHHHHHHHTT-S-HHHHHHHHHHHHHHHHHHHHHHS-HHHHHS--